Protein AF-A0A0D0DPX4-F1 (afdb_monomer)

Structure (mmCIF, N/CA/C/O backbone):
data_AF-A0A0D0DPX4-F1
#
_entry.id   AF-A0A0D0DPX4-F1
#
loop_
_atom_site.group_PDB
_atom_site.id
_atom_site.type_symbol
_atom_site.label_atom_id
_atom_site.label_alt_id
_atom_site.label_comp_id
_atom_site.label_asym_id
_atom_site.label_entity_id
_atom_site.label_seq_id
_atom_site.pdbx_PDB_ins_code
_atom_site.Cartn_x
_atom_site.Cartn_y
_atom_site.Cartn_z
_atom_site.occupancy
_atom_site.B_iso_or_equiv
_atom_site.auth_seq_id
_atom_site.auth_comp_id
_atom_site.auth_asym_id
_atom_site.auth_atom_id
_atom_site.pdbx_PDB_model_num
ATOM 1 N N . MET A 1 1 ? 23.748 13.463 -13.484 1.00 57.00 1 MET A N 1
ATOM 2 C CA . MET A 1 1 ? 22.487 13.701 -14.217 1.00 57.00 1 MET A CA 1
ATOM 3 C C . MET A 1 1 ? 21.635 12.459 -14.036 1.00 57.00 1 MET A C 1
ATOM 5 O O . MET A 1 1 ? 22.080 11.396 -14.450 1.00 57.00 1 MET A O 1
ATOM 9 N N . PHE A 1 2 ? 20.512 12.566 -13.325 1.00 56.94 2 P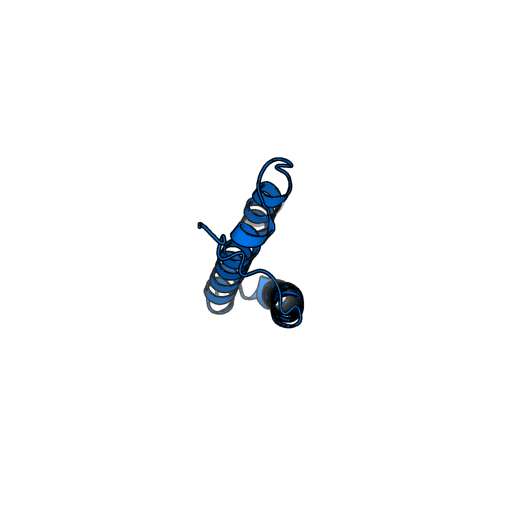HE A N 1
ATOM 10 C CA . PHE A 1 2 ? 19.594 11.438 -13.124 1.00 56.94 2 PHE A CA 1
ATOM 11 C C . PHE A 1 2 ? 19.007 11.005 -14.469 1.00 56.94 2 PHE A C 1
ATOM 13 O O . PHE A 1 2 ? 18.682 11.855 -15.303 1.00 56.94 2 PHE A O 1
ATOM 20 N N . LYS A 1 3 ? 18.925 9.696 -14.704 1.00 76.25 3 LYS A N 1
ATOM 21 C CA . LYS A 1 3 ? 18.348 9.127 -15.927 1.00 76.25 3 LYS A CA 1
ATOM 22 C C . LYS A 1 3 ? 16.821 9.115 -15.815 1.00 76.25 3 LYS A C 1
ATOM 24 O O . LYS A 1 3 ? 16.277 9.125 -14.716 1.00 76.25 3 LYS A O 1
ATOM 29 N N . CYS A 1 4 ? 16.110 9.046 -16.944 1.00 76.19 4 CYS A N 1
ATOM 30 C CA . CYS A 1 4 ? 14.640 8.940 -16.945 1.00 76.19 4 CYS A CA 1
ATOM 31 C C . CYS A 1 4 ? 14.124 7.756 -16.107 1.00 76.19 4 CYS A C 1
ATOM 33 O O . CYS A 1 4 ? 13.106 7.893 -15.437 1.00 76.19 4 CYS A O 1
ATOM 35 N N . ALA A 1 5 ? 14.859 6.639 -16.079 1.00 74.69 5 ALA A N 1
ATOM 36 C CA . ALA A 1 5 ? 14.530 5.476 -15.254 1.00 74.69 5 ALA A CA 1
ATOM 37 C C . ALA A 1 5 ? 14.565 5.775 -13.740 1.00 74.69 5 ALA A C 1
ATOM 39 O O . ALA A 1 5 ? 13.753 5.233 -12.993 1.00 74.69 5 ALA A O 1
ATOM 40 N N . ASP A 1 6 ? 15.451 6.671 -13.289 1.00 80.06 6 ASP A N 1
ATOM 41 C CA . ASP A 1 6 ? 15.540 7.056 -11.875 1.00 80.06 6 ASP A CA 1
ATOM 42 C C . ASP A 1 6 ? 14.295 7.855 -11.457 1.00 80.06 6 ASP A C 1
ATOM 44 O O . ASP A 1 6 ? 13.728 7.634 -10.388 1.00 80.06 6 ASP A O 1
ATOM 48 N N . TRP A 1 7 ? 13.817 8.743 -12.333 1.00 83.19 7 TRP A N 1
ATOM 49 C CA . TRP A 1 7 ? 12.586 9.508 -12.113 1.00 83.19 7 TRP A CA 1
ATOM 50 C C . TRP A 1 7 ? 11.336 8.632 -12.131 1.00 83.19 7 TRP A C 1
ATOM 52 O O . TRP A 1 7 ? 10.434 8.836 -11.320 1.00 83.19 7 TRP A O 1
ATOM 62 N N . GLU A 1 8 ? 11.287 7.639 -13.018 1.00 82.56 8 GLU A N 1
ATOM 63 C CA . GLU A 1 8 ? 10.191 6.672 -13.050 1.00 82.56 8 GLU A CA 1
ATOM 64 C C . GLU A 1 8 ? 10.153 5.833 -11.767 1.00 82.56 8 GLU A C 1
ATOM 66 O O . GLU A 1 8 ? 9.086 5.655 -11.177 1.00 82.56 8 GLU A O 1
ATOM 71 N N . HIS A 1 9 ? 11.314 5.393 -11.278 1.00 80.38 9 HIS A N 1
ATOM 72 C CA . HIS A 1 9 ? 11.419 4.678 -10.011 1.00 80.38 9 HIS A CA 1
ATOM 73 C C . HIS A 1 9 ? 10.942 5.532 -8.826 1.00 80.38 9 HIS A C 1
ATOM 75 O O . HIS A 1 9 ? 10.121 5.072 -8.033 1.00 80.38 9 HIS A O 1
ATOM 81 N N . ILE A 1 10 ? 11.381 6.794 -8.737 1.00 83.75 10 ILE A N 1
ATOM 82 C CA . ILE A 1 10 ? 10.930 7.735 -7.697 1.00 83.75 10 ILE A CA 1
ATOM 83 C C . ILE A 1 10 ? 9.411 7.929 -7.756 1.00 83.75 10 ILE A C 1
ATOM 85 O O . ILE A 1 10 ? 8.744 7.895 -6.722 1.00 83.75 10 ILE A O 1
ATOM 89 N N . ASN A 1 11 ? 8.848 8.084 -8.955 1.00 85.50 11 ASN A N 1
ATOM 90 C CA . ASN A 1 11 ? 7.410 8.253 -9.129 1.00 85.50 11 ASN A CA 1
ATOM 91 C C . ASN A 1 11 ? 6.625 6.999 -8.707 1.00 85.50 11 ASN A C 1
ATOM 93 O O . ASN A 1 11 ? 5.593 7.101 -8.047 1.00 85.50 11 ASN A O 1
ATOM 97 N N . ASN A 1 12 ? 7.131 5.807 -9.027 1.00 81.81 12 ASN A N 1
ATOM 98 C CA . ASN A 1 12 ? 6.510 4.546 -8.620 1.00 81.81 12 ASN A CA 1
ATOM 99 C C . ASN A 1 12 ? 6.539 4.370 -7.097 1.00 81.81 12 ASN A C 1
ATOM 101 O O . ASN A 1 12 ? 5.528 3.987 -6.510 1.00 81.81 12 ASN A O 1
ATOM 105 N N . THR A 1 13 ? 7.652 4.723 -6.453 1.00 83.19 13 THR A N 1
ATOM 106 C CA . THR A 1 13 ? 7.773 4.739 -4.990 1.00 83.19 13 THR A CA 1
ATOM 107 C C . THR A 1 13 ? 6.804 5.739 -4.361 1.00 83.19 13 THR A C 1
ATOM 109 O O . THR A 1 13 ? 6.112 5.399 -3.404 1.00 83.19 13 THR A O 1
ATOM 112 N N . HIS A 1 14 ? 6.681 6.943 -4.927 1.00 86.94 14 HIS A N 1
ATOM 113 C CA . HIS A 1 14 ? 5.732 7.953 -4.456 1.00 86.94 14 HIS A CA 1
ATOM 114 C C . HIS A 1 14 ? 4.282 7.451 -4.511 1.00 86.94 14 HIS A C 1
ATOM 116 O O . HIS A 1 14 ? 3.528 7.642 -3.561 1.00 86.94 14 HIS A O 1
ATOM 122 N N . ILE A 1 15 ? 3.905 6.747 -5.583 1.00 84.88 15 ILE A N 1
ATOM 123 C CA . ILE A 1 15 ? 2.575 6.140 -5.723 1.00 84.88 15 ILE A CA 1
ATOM 124 C C . ILE A 1 15 ? 2.309 5.100 -4.622 1.00 84.88 15 ILE A C 1
ATOM 126 O O . ILE A 1 15 ? 1.217 5.079 -4.068 1.00 84.88 15 ILE A O 1
ATOM 130 N N . ILE A 1 16 ? 3.280 4.247 -4.279 1.00 80.69 16 ILE A N 1
ATOM 131 C CA . ILE A 1 16 ? 3.107 3.251 -3.203 1.00 80.69 16 ILE A CA 1
ATOM 132 C C . ILE A 1 16 ? 3.001 3.929 -1.831 1.00 80.69 16 ILE A C 1
ATOM 134 O O . ILE A 1 16 ? 2.150 3.563 -1.023 1.00 80.69 16 ILE A O 1
ATOM 138 N N . ILE A 1 17 ? 3.835 4.938 -1.566 1.00 84.19 17 ILE A N 1
ATOM 139 C CA . ILE A 1 17 ? 3.800 5.684 -0.300 1.00 84.19 17 ILE A CA 1
ATOM 140 C C . ILE A 1 17 ? 2.481 6.451 -0.153 1.00 84.19 17 ILE A C 1
ATOM 142 O O . ILE A 1 17 ? 1.936 6.523 0.948 1.00 84.19 17 ILE A O 1
ATOM 146 N N . SER A 1 18 ? 1.945 6.994 -1.248 1.00 83.38 18 SER A N 1
ATOM 147 C CA . SER A 1 18 ? 0.693 7.749 -1.227 1.00 83.38 18 SER A CA 1
ATOM 148 C C . SER A 1 18 ? -0.496 6.902 -0.772 1.00 83.38 18 SER A C 1
ATOM 150 O O . SER A 1 18 ? -1.331 7.415 -0.030 1.00 83.38 18 SER A O 1
ATOM 152 N N . ASP A 1 19 ? -0.570 5.626 -1.159 1.00 80.19 19 ASP A N 1
ATOM 153 C CA . ASP A 1 19 ? -1.642 4.728 -0.705 1.00 80.19 19 ASP A CA 1
ATOM 154 C C . ASP A 1 19 ? -1.619 4.568 0.820 1.00 80.19 19 ASP A C 1
ATOM 156 O O . ASP A 1 19 ? -2.638 4.727 1.491 1.00 80.19 19 ASP A O 1
ATOM 160 N N . ALA A 1 20 ? -0.434 4.316 1.384 1.00 79.94 20 ALA A N 1
ATOM 161 C CA . ALA A 1 20 ? -0.262 4.186 2.827 1.00 79.94 20 ALA A CA 1
ATOM 162 C C . ALA A 1 20 ? -0.567 5.504 3.560 1.00 79.94 20 ALA A C 1
ATOM 164 O O . ALA A 1 20 ? -1.182 5.495 4.628 1.00 79.94 20 ALA A O 1
ATOM 165 N N . ASN A 1 21 ? -0.167 6.638 2.980 1.00 81.94 21 ASN A N 1
ATOM 166 C CA . ASN A 1 21 ? -0.381 7.960 3.562 1.00 81.94 21 ASN A CA 1
ATOM 167 C C . ASN A 1 21 ? -1.868 8.355 3.588 1.00 81.94 21 ASN A C 1
ATOM 169 O O . ASN A 1 21 ? -2.339 8.908 4.582 1.00 81.94 21 ASN A O 1
ATOM 173 N N . ASN A 1 22 ? -2.627 8.020 2.539 1.00 78.06 22 ASN A N 1
ATOM 174 C CA . ASN A 1 22 ? -4.075 8.246 2.495 1.00 78.06 22 ASN A CA 1
ATOM 175 C C . ASN A 1 22 ? -4.783 7.523 3.644 1.00 78.06 22 ASN A C 1
ATOM 177 O O . ASN A 1 22 ? -5.649 8.090 4.306 1.00 78.06 22 ASN A O 1
ATOM 181 N N . ILE A 1 23 ? -4.354 6.297 3.937 1.00 72.69 23 ILE A N 1
ATOM 182 C CA . ILE A 1 23 ? -4.927 5.505 5.023 1.00 72.69 23 ILE A CA 1
ATOM 183 C C . ILE A 1 23 ? -4.522 6.050 6.390 1.00 72.69 23 ILE A C 1
ATOM 185 O O . ILE A 1 23 ? -5.367 6.180 7.273 1.00 72.69 23 ILE A O 1
ATOM 189 N N . GLN A 1 24 ? -3.256 6.440 6.570 1.00 74.00 24 GLN A N 1
ATOM 190 C CA . GLN A 1 24 ? -2.799 7.081 7.810 1.00 74.00 24 GLN A CA 1
ATOM 191 C C . GLN A 1 24 ? -3.565 8.370 8.131 1.00 74.00 24 GLN A C 1
ATOM 193 O O . GLN A 1 24 ? -3.795 8.667 9.307 1.00 74.00 24 GLN A O 1
ATOM 198 N N . HIS A 1 25 ? -3.980 9.126 7.111 1.00 72.31 25 HIS A N 1
ATOM 199 C CA . HIS A 1 25 ? -4.747 10.351 7.308 1.00 72.31 25 HIS A CA 1
ATOM 200 C C . HIS A 1 25 ? -6.110 10.085 7.965 1.00 72.31 25 HIS A C 1
ATOM 202 O O . HIS A 1 25 ? -6.476 10.806 8.894 1.00 72.31 25 HIS A O 1
ATOM 208 N N . TYR A 1 26 ? -6.809 9.008 7.585 1.00 68.56 26 TYR A N 1
ATOM 209 C CA . TYR A 1 26 ? -8.079 8.623 8.219 1.00 68.56 26 TYR A CA 1
ATOM 210 C C . TYR A 1 26 ? -7.943 8.360 9.725 1.00 68.56 26 TYR A C 1
ATOM 212 O O . TYR A 1 26 ? -8.862 8.651 10.486 1.00 68.56 26 TYR A O 1
ATOM 220 N N . PHE A 1 27 ? -6.785 7.867 10.174 1.00 66.94 27 PHE A N 1
ATOM 221 C CA . PHE A 1 27 ? -6.516 7.591 11.591 1.00 66.94 27 PHE A CA 1
ATOM 222 C C . PHE A 1 27 ? -5.987 8.786 12.379 1.00 66.94 27 PHE A C 1
ATOM 224 O O . PHE A 1 27 ? -5.960 8.748 13.606 1.00 66.94 27 PHE A O 1
ATOM 231 N N . SER A 1 28 ? -5.551 9.834 11.686 1.00 68.94 28 SER A N 1
ATOM 232 C CA . SER A 1 28 ? -5.030 11.052 12.310 1.00 68.94 28 SER A CA 1
ATOM 233 C C . SER A 1 28 ? -6.148 12.036 12.681 1.00 68.94 28 SER A C 1
ATOM 235 O O . SER A 1 28 ? -5.887 13.051 13.322 1.00 68.94 28 SER A O 1
ATOM 237 N N . TYR A 1 29 ? -7.395 11.749 12.289 1.00 65.81 29 TYR A N 1
ATOM 238 C CA . TYR A 1 29 ? -8.564 12.546 12.643 1.00 65.81 29 TYR A CA 1
ATOM 239 C C . TYR A 1 29 ? -9.187 12.018 13.945 1.00 65.81 29 TYR A C 1
ATOM 241 O O . TYR A 1 29 ? -9.916 11.029 13.948 1.00 65.81 29 TYR A O 1
ATOM 249 N N . GLU A 1 30 ? -8.897 12.688 15.063 1.00 58.22 30 GLU A N 1
ATOM 250 C CA . GLU A 1 30 ? -9.215 12.258 16.441 1.00 58.22 30 GLU A CA 1
ATOM 251 C C . GLU A 1 30 ? -10.718 12.067 16.762 1.00 58.22 30 GLU A C 1
ATOM 253 O O . GLU A 1 30 ? -11.063 11.630 17.857 1.00 58.22 30 GLU A O 1
ATOM 258 N N . LEU A 1 31 ? -11.632 12.387 15.838 1.00 60.34 31 LEU A N 1
ATOM 259 C CA . LEU A 1 31 ? -13.062 12.558 16.129 1.00 60.34 31 LEU A CA 1
ATOM 260 C C . LEU A 1 31 ? -13.991 11.437 15.638 1.00 60.34 31 LEU A C 1
ATOM 262 O O . LEU A 1 31 ? -15.190 11.507 15.906 1.00 60.34 31 LEU A O 1
ATOM 266 N N . GLN A 1 32 ? -13.500 10.414 14.933 1.00 58.12 32 GLN A N 1
ATOM 267 C CA . GLN A 1 32 ? -14.356 9.324 14.441 1.00 58.12 32 GLN A CA 1
ATOM 268 C C . GLN A 1 32 ? -14.025 7.982 15.102 1.00 58.12 32 GLN A C 1
ATOM 270 O O . GLN A 1 32 ? -12.857 7.731 15.400 1.00 58.12 32 GLN A O 1
ATOM 275 N N . PRO A 1 33 ? -15.017 7.090 15.322 1.00 55.31 33 PRO A N 1
ATOM 276 C CA . PRO A 1 33 ? -14.757 5.717 15.741 1.00 55.31 33 PRO A CA 1
ATOM 277 C C . PRO A 1 33 ? -13.901 5.020 14.674 1.00 55.31 33 PRO A C 1
ATOM 279 O O . PRO A 1 33 ? -14.383 4.516 13.659 1.00 55.31 33 PRO A O 1
ATOM 282 N N . VAL A 1 34 ? -12.594 5.038 14.924 1.00 64.81 34 VAL A N 1
ATOM 283 C CA . VAL A 1 34 ? -11.519 4.684 13.989 1.00 64.81 34 VAL A CA 1
ATOM 284 C C . VAL A 1 34 ? -11.493 3.199 13.650 1.00 64.81 34 VAL A C 1
ATOM 286 O O . VAL A 1 34 ? -10.952 2.827 12.620 1.00 64.81 34 VAL A O 1
ATOM 289 N N . LEU A 1 35 ? -12.106 2.346 14.476 1.00 65.31 35 LEU A N 1
ATOM 290 C CA . LEU A 1 35 ? -12.053 0.894 14.303 1.00 65.31 35 LEU A CA 1
ATOM 291 C C . LEU A 1 35 ? -12.919 0.387 13.138 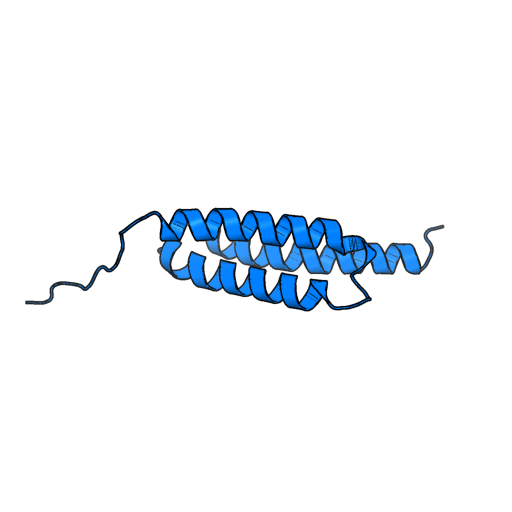1.00 65.31 35 LEU A C 1
ATOM 293 O O . LEU A 1 35 ? -12.454 -0.431 12.353 1.00 65.31 35 LEU A O 1
ATOM 297 N N . TRP A 1 36 ? -14.147 0.892 12.995 1.00 66.44 36 TRP A N 1
ATOM 298 C CA . TRP A 1 36 ? -15.061 0.477 11.918 1.00 66.44 36 TRP A CA 1
ATOM 299 C C . TRP A 1 36 ? -14.585 0.938 10.538 1.00 66.44 36 TRP A C 1
ATOM 301 O O . TRP A 1 36 ? -14.832 0.262 9.547 1.00 66.44 36 TRP A O 1
ATOM 311 N N . HIS A 1 37 ? -13.855 2.053 10.485 1.00 69.44 37 HIS A N 1
ATOM 312 C CA . HIS A 1 37 ? -13.201 2.534 9.268 1.00 69.44 37 HIS A CA 1
ATOM 313 C C . HIS A 1 37 ? -11.837 1.875 9.027 1.00 69.44 37 HIS A C 1
ATOM 315 O O . HIS A 1 37 ? -11.335 1.906 7.907 1.00 69.44 37 HIS A O 1
ATOM 321 N N . ALA A 1 38 ? -11.242 1.254 10.051 1.00 72.44 38 ALA A N 1
ATOM 322 C CA . ALA A 1 38 ? -9.925 0.646 9.932 1.00 72.44 38 ALA A CA 1
ATOM 323 C C . ALA A 1 38 ? -9.927 -0.572 9.017 1.00 72.44 38 ALA A C 1
ATOM 325 O O . ALA A 1 38 ? -9.028 -0.722 8.197 1.00 72.44 38 ALA A O 1
ATOM 326 N N . ILE A 1 39 ? -10.924 -1.444 9.187 1.00 76.25 39 ILE A N 1
ATOM 327 C CA . ILE A 1 39 ? -11.002 -2.715 8.463 1.00 76.25 39 ILE A CA 1
ATOM 328 C C . ILE A 1 39 ? -11.130 -2.461 6.951 1.00 76.25 39 ILE A C 1
ATOM 330 O O . ILE A 1 39 ? -10.239 -2.916 6.233 1.00 76.25 39 ILE A O 1
ATOM 334 N N . PRO A 1 40 ? -12.090 -1.642 6.465 1.00 82.12 40 PRO A N 1
ATOM 335 C CA . PRO A 1 40 ? -12.181 -1.328 5.039 1.00 82.12 40 PRO A CA 1
ATOM 336 C C . PRO A 1 40 ? -10.920 -0.651 4.492 1.00 82.12 40 PRO A C 1
ATOM 338 O O . PRO A 1 40 ? -10.458 -0.985 3.407 1.00 82.12 40 PRO A O 1
ATOM 341 N N . ALA A 1 41 ? -10.302 0.258 5.255 1.00 79.81 41 ALA A N 1
ATOM 342 C CA . ALA A 1 41 ? -9.087 0.942 4.814 1.00 79.81 41 ALA A CA 1
ATOM 343 C C . ALA A 1 41 ? -7.884 -0.012 4.682 1.00 79.81 41 ALA A C 1
ATOM 345 O O . ALA A 1 41 ? -7.059 0.136 3.780 1.00 79.81 41 ALA A O 1
ATOM 346 N N . PHE A 1 42 ? -7.770 -1.007 5.568 1.00 80.56 42 PHE A N 1
ATOM 347 C CA . PHE A 1 42 ? -6.741 -2.037 5.448 1.00 80.56 42 PHE A CA 1
ATOM 348 C C . PHE A 1 42 ? -7.009 -2.993 4.286 1.00 80.56 42 PHE A C 1
ATOM 350 O O . PHE A 1 42 ? -6.053 -3.371 3.612 1.00 80.56 42 PHE A O 1
ATOM 357 N N . GLU A 1 43 ? -8.265 -3.350 4.019 1.00 83.25 43 GLU A N 1
ATOM 358 C CA . GLU A 1 43 ? -8.648 -4.147 2.847 1.00 83.25 43 GLU A CA 1
ATOM 359 C C . GLU A 1 43 ? -8.341 -3.407 1.540 1.00 83.25 43 GLU A C 1
ATOM 361 O O . GLU A 1 43 ? -7.731 -3.983 0.640 1.00 83.25 43 GLU A O 1
ATOM 366 N N . GLU A 1 44 ? -8.668 -2.115 1.454 1.00 85.56 44 GLU A N 1
ATOM 367 C CA . GLU A 1 44 ? -8.328 -1.269 0.304 1.00 85.56 44 GLU A CA 1
ATOM 368 C C . GLU A 1 44 ? -6.814 -1.211 0.063 1.00 85.56 44 GLU A C 1
ATOM 370 O O . GLU A 1 44 ? -6.367 -1.362 -1.077 1.00 85.56 44 GLU A O 1
ATOM 375 N N . LEU A 1 45 ? -6.005 -1.070 1.122 1.00 84.75 45 LEU A N 1
ATOM 376 C CA . LEU A 1 45 ? -4.542 -1.126 1.006 1.00 84.75 45 LEU A CA 1
ATOM 377 C C . LEU A 1 45 ? -4.054 -2.475 0.504 1.00 84.75 45 LEU A C 1
ATOM 379 O O . LEU A 1 45 ? -3.136 -2.538 -0.311 1.00 84.75 45 LEU A O 1
ATOM 383 N N . HIS A 1 46 ? -4.632 -3.547 1.043 1.00 85.06 46 HIS A N 1
ATOM 384 C CA . HIS A 1 46 ? -4.251 -4.909 0.714 1.00 85.06 46 HIS A CA 1
ATOM 385 C C . HIS A 1 46 ? -4.499 -5.161 -0.775 1.00 85.06 46 HIS A C 1
ATOM 387 O O . HIS A 1 46 ? -3.563 -5.497 -1.496 1.00 85.06 46 HIS A O 1
ATOM 393 N N . MET A 1 47 ? -5.710 -4.859 -1.252 1.00 86.62 47 MET A N 1
ATOM 394 C CA . MET A 1 47 ? -6.084 -4.987 -2.661 1.00 86.62 47 MET A CA 1
ATOM 395 C C . ME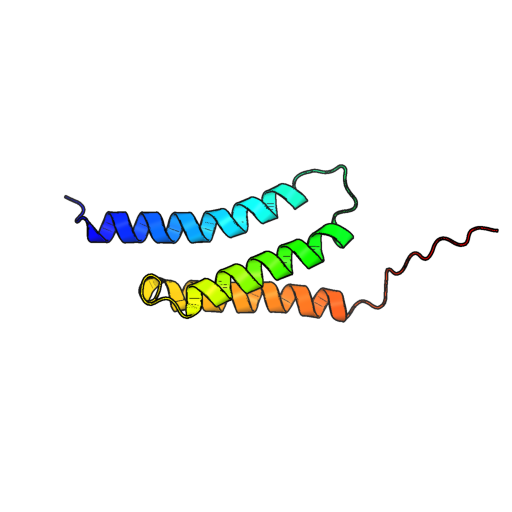T A 1 47 ? -5.223 -4.106 -3.574 1.00 86.62 47 MET A C 1
ATOM 397 O O . MET A 1 47 ? -4.809 -4.544 -4.646 1.00 86.62 47 MET A O 1
ATOM 401 N N . ALA A 1 48 ? -4.915 -2.869 -3.165 1.00 86.38 48 ALA A N 1
ATOM 402 C CA . ALA A 1 48 ? -4.064 -1.974 -3.948 1.00 86.38 48 ALA A CA 1
ATOM 403 C C . ALA A 1 48 ? -2.625 -2.502 -4.074 1.00 86.38 48 ALA A C 1
ATOM 405 O O . ALA A 1 48 ? -2.015 -2.391 -5.140 1.00 86.38 48 ALA A O 1
ATOM 406 N N . LEU A 1 49 ? -2.079 -3.090 -3.007 1.00 87.12 49 LEU A N 1
ATOM 407 C CA . LEU A 1 49 ? -0.754 -3.706 -3.011 1.00 87.12 49 LEU A CA 1
ATOM 408 C C . LEU A 1 49 ? -0.729 -5.005 -3.827 1.00 87.12 49 LEU A C 1
ATOM 410 O O . LEU A 1 49 ? 0.204 -5.192 -4.606 1.00 87.12 49 LEU A O 1
ATOM 414 N N . GLU A 1 50 ? -1.752 -5.855 -3.725 1.00 87.69 50 GLU A N 1
ATOM 415 C CA . GLU A 1 50 ? -1.894 -7.065 -4.551 1.00 87.69 50 GLU A CA 1
ATOM 416 C C . GLU A 1 50 ? -1.994 -6.719 -6.039 1.00 87.69 50 GLU A C 1
ATOM 418 O O . GLU A 1 50 ? -1.229 -7.234 -6.852 1.00 87.69 50 GLU A O 1
ATOM 423 N N . ALA A 1 51 ? -2.846 -5.756 -6.400 1.00 88.19 51 ALA A N 1
ATOM 424 C CA . ALA A 1 51 ? -2.978 -5.297 -7.780 1.00 88.19 51 ALA A CA 1
ATOM 425 C C . ALA A 1 51 ? -1.657 -4.745 -8.345 1.00 88.19 51 ALA A C 1
ATOM 427 O O . ALA A 1 51 ? -1.411 -4.822 -9.548 1.00 88.19 51 ALA A O 1
ATOM 428 N N . LYS A 1 52 ? -0.791 -4.185 -7.489 1.00 84.75 52 LYS A N 1
ATOM 429 C CA . LYS A 1 52 ? 0.536 -3.682 -7.874 1.00 84.75 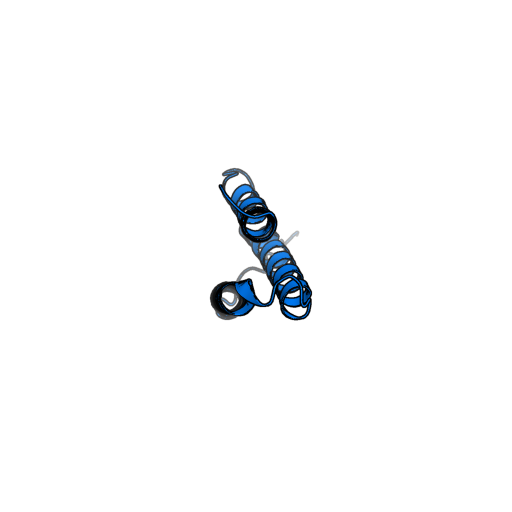52 LYS A CA 1
ATOM 430 C C . LYS A 1 52 ? 1.604 -4.773 -7.893 1.00 84.75 52 LYS A C 1
ATOM 432 O O . LYS A 1 52 ? 2.563 -4.629 -8.647 1.00 84.75 52 LYS A O 1
ATOM 437 N N . HIS A 1 53 ? 1.452 -5.843 -7.116 1.00 86.31 53 HIS A N 1
ATOM 438 C CA . HIS A 1 53 ? 2.398 -6.958 -7.066 1.00 86.31 53 HIS A CA 1
ATOM 439 C C . HIS A 1 53 ? 2.565 -7.634 -8.437 1.00 86.31 53 HIS A C 1
ATOM 441 O O . HIS A 1 53 ? 3.689 -7.912 -8.858 1.00 86.31 53 HIS A O 1
ATOM 447 N N . ASP A 1 54 ? 1.461 -7.829 -9.162 1.00 82.50 54 ASP A N 1
ATOM 448 C CA . ASP A 1 54 ? 1.450 -8.580 -10.426 1.00 82.50 54 ASP A CA 1
ATOM 449 C C . ASP A 1 54 ? 1.763 -7.724 -11.663 1.00 82.50 54 ASP A C 1
ATOM 451 O O . ASP A 1 54 ? 1.901 -8.232 -12.779 1.00 82.50 54 ASP A O 1
ATOM 455 N N . VAL A 1 55 ? 1.910 -6.408 -11.490 1.00 86.44 55 VAL A N 1
ATOM 456 C CA . VAL A 1 55 ? 2.191 -5.490 -12.593 1.00 86.44 55 VAL A CA 1
ATOM 457 C C . VAL A 1 55 ? 3.713 -5.372 -12.794 1.00 86.44 55 VAL A C 1
ATOM 459 O O . VAL A 1 55 ? 4.415 -4.903 -11.894 1.00 86.44 55 VAL A O 1
ATOM 462 N N . PRO A 1 56 ? 4.253 -5.674 -13.998 1.00 84.44 56 PRO A N 1
ATOM 463 C CA . PRO A 1 56 ? 5.700 -5.661 -14.269 1.00 84.44 56 PRO A CA 1
ATOM 464 C C . PRO A 1 56 ? 6.404 -4.338 -13.935 1.00 84.44 56 PRO A C 1
ATOM 466 O O . PRO A 1 56 ? 7.585 -4.316 -13.595 1.00 84.44 56 PRO A O 1
ATOM 469 N N . LYS A 1 57 ? 5.664 -3.225 -13.989 1.00 82.69 57 LYS A N 1
ATOM 470 C CA . LYS A 1 57 ? 6.128 -1.878 -13.632 1.00 82.69 57 LYS A CA 1
ATOM 471 C C . LYS A 1 57 ? 6.647 -1.772 -12.190 1.00 82.69 57 LYS A C 1
ATOM 473 O O . LYS A 1 57 ? 7.490 -0.923 -11.910 1.00 82.69 57 LYS A O 1
ATOM 478 N N . TYR A 1 58 ? 6.170 -2.622 -11.282 1.00 81.56 58 TYR A N 1
ATOM 479 C CA . TYR A 1 58 ? 6.545 -2.601 -9.869 1.00 81.56 58 TYR A CA 1
ATOM 480 C C . TYR A 1 58 ? 7.520 -3.717 -9.483 1.00 81.56 58 TYR A C 1
ATOM 482 O O . TYR A 1 58 ? 7.759 -3.919 -8.297 1.00 81.56 58 TYR A O 1
ATOM 490 N N . VAL A 1 59 ? 8.147 -4.406 -10.446 1.00 83.62 59 VAL A N 1
ATOM 491 C CA . VAL A 1 59 ? 9.042 -5.543 -10.151 1.00 83.62 59 VAL A CA 1
ATOM 492 C C . VAL A 1 59 ? 10.195 -5.170 -9.208 1.00 83.62 59 VAL A C 1
ATOM 494 O O . VAL A 1 59 ? 10.571 -5.956 -8.346 1.00 83.62 59 VAL A O 1
ATOM 497 N N . LEU A 1 60 ? 10.712 -3.939 -9.313 1.00 82.44 60 LEU A N 1
ATOM 498 C CA . LEU A 1 60 ? 11.776 -3.414 -8.445 1.00 82.44 60 LEU A CA 1
ATOM 499 C C . LEU A 1 60 ? 11.291 -3.056 -7.033 1.00 82.44 60 LEU A C 1
ATOM 501 O O . LEU A 1 60 ? 12.102 -2.828 -6.145 1.00 82.44 60 LEU A O 1
ATOM 505 N N . LEU A 1 61 ? 9.977 -2.972 -6.837 1.00 83.88 61 LEU A N 1
ATOM 506 C CA . LEU A 1 61 ? 9.326 -2.657 -5.568 1.00 83.88 61 LEU A CA 1
ATOM 507 C C . LEU A 1 61 ? 8.619 -3.886 -4.985 1.00 83.88 61 LEU A C 1
ATOM 509 O O . LEU A 1 61 ? 7.960 -3.767 -3.956 1.00 83.88 61 LEU A O 1
ATOM 513 N N . ARG A 1 62 ? 8.767 -5.066 -5.604 1.00 85.62 62 ARG A N 1
ATOM 514 C CA . ARG A 1 62 ? 8.041 -6.277 -5.210 1.00 85.62 62 ARG A CA 1
ATOM 515 C C . ARG A 1 62 ? 8.331 -6.684 -3.770 1.00 85.62 62 ARG A C 1
ATOM 517 O O . ARG A 1 62 ? 7.397 -6.930 -3.024 1.00 85.62 62 ARG A O 1
ATOM 524 N N . GLU A 1 63 ? 9.594 -6.638 -3.352 1.00 86.56 63 GLU A N 1
ATOM 525 C CA . GLU A 1 63 ? 9.986 -6.909 -1.962 1.00 86.56 63 GLU A CA 1
ATOM 526 C C . GLU A 1 63 ? 9.311 -5.933 -0.980 1.00 86.56 63 GLU A C 1
ATOM 528 O O . GLU A 1 63 ? 8.788 -6.335 0.058 1.00 86.56 63 GLU A O 1
ATOM 533 N N . ALA A 1 64 ? 9.244 -4.644 -1.329 1.00 83.88 64 ALA A N 1
ATOM 534 C CA . ALA A 1 64 ? 8.570 -3.639 -0.508 1.00 83.88 64 ALA A CA 1
ATOM 535 C C . ALA A 1 64 ? 7.047 -3.862 -0.453 1.00 83.88 64 ALA A C 1
ATOM 537 O O . ALA A 1 64 ? 6.440 -3.695 0.607 1.00 83.88 64 ALA A O 1
ATOM 538 N N . ILE A 1 65 ? 6.438 -4.272 -1.570 1.00 87.12 65 ILE A N 1
ATOM 539 C CA . ILE A 1 65 ? 5.018 -4.635 -1.660 1.00 87.12 65 ILE A CA 1
ATOM 540 C C . ILE A 1 65 ? 4.732 -5.875 -0.802 1.00 87.12 65 ILE A C 1
ATOM 542 O O . ILE A 1 65 ? 3.835 -5.828 0.034 1.00 87.12 65 ILE A O 1
ATOM 546 N N . GLU A 1 66 ? 5.529 -6.940 -0.922 1.00 88.19 66 GLU A N 1
ATOM 547 C CA . GLU A 1 66 ? 5.433 -8.166 -0.113 1.00 88.19 66 GLU A CA 1
ATOM 548 C C . GLU A 1 66 ? 5.563 -7.862 1.394 1.00 88.19 66 GLU A C 1
ATOM 550 O O . GLU A 1 66 ? 4.794 -8.367 2.223 1.00 88.19 66 GLU A O 1
ATOM 555 N N . HIS A 1 67 ? 6.485 -6.967 1.766 1.00 86.69 67 HIS A N 1
ATOM 556 C CA . HIS A 1 67 ? 6.611 -6.469 3.136 1.00 86.69 67 HIS A CA 1
ATOM 557 C C . HIS A 1 67 ? 5.369 -5.693 3.597 1.00 86.69 67 HIS A C 1
ATOM 559 O O . HIS A 1 67 ? 4.934 -5.858 4.742 1.00 86.69 67 HIS A O 1
ATOM 565 N N . GLY A 1 68 ? 4.791 -4.864 2.724 1.00 84.94 68 GLY A N 1
ATOM 566 C CA . GLY A 1 68 ? 3.540 -4.146 2.967 1.00 84.94 68 GLY A CA 1
ATOM 567 C C . GLY A 1 68 ? 2.375 -5.100 3.231 1.00 84.94 68 GLY A C 1
ATOM 568 O O . GLY A 1 68 ? 1.7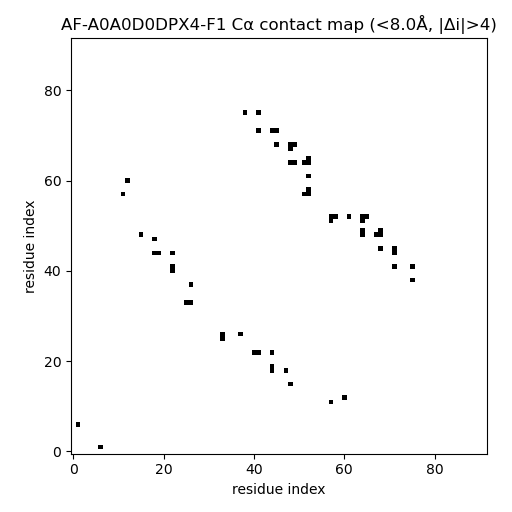42 -5.001 4.282 1.00 84.94 68 GLY A O 1
ATOM 569 N N . LEU A 1 69 ? 2.173 -6.078 2.345 1.00 87.19 69 LEU A N 1
ATOM 570 C CA . LEU A 1 69 ? 1.154 -7.129 2.454 1.00 87.19 69 LEU A CA 1
ATOM 571 C C . LEU A 1 69 ? 1.294 -7.910 3.767 1.00 87.19 69 LEU A C 1
ATOM 573 O O . LEU A 1 69 ? 0.348 -8.024 4.546 1.00 87.19 69 LEU A O 1
ATOM 577 N N . THR A 1 70 ? 2.514 -8.350 4.087 1.00 86.38 70 THR A N 1
ATOM 578 C CA . THR A 1 70 ? 2.808 -9.060 5.341 1.00 86.38 70 THR A CA 1
ATOM 579 C C . THR A 1 70 ? 2.481 -8.206 6.567 1.00 86.38 70 THR A C 1
ATOM 581 O O . THR A 1 70 ? 1.985 -8.706 7.581 1.00 86.38 70 THR A O 1
ATOM 584 N N . LYS A 1 71 ? 2.779 -6.903 6.513 1.00 83.31 71 LYS A N 1
ATOM 585 C CA . LYS A 1 71 ? 2.524 -5.988 7.626 1.00 83.31 71 LYS A CA 1
ATOM 586 C C . LYS A 1 71 ? 1.027 -5.761 7.814 1.00 83.31 71 LYS A C 1
ATOM 588 O O . LYS A 1 71 ? 0.569 -5.884 8.946 1.00 83.31 71 LYS A O 1
ATOM 593 N N . VAL A 1 72 ? 0.279 -5.499 6.743 1.00 81.62 72 VAL A N 1
ATOM 594 C CA . VAL A 1 72 ? -1.185 -5.331 6.782 1.00 81.62 72 VAL A CA 1
ATOM 595 C C . VAL A 1 72 ? -1.862 -6.608 7.287 1.00 81.62 72 VAL A C 1
ATOM 597 O O . VAL A 1 72 ? -2.646 -6.541 8.233 1.00 81.62 72 VAL A O 1
ATOM 600 N N . GLY A 1 73 ? -1.470 -7.782 6.780 1.00 77.19 73 GLY A N 1
ATOM 601 C CA . GLY A 1 73 ? -1.999 -9.074 7.232 1.00 77.19 73 GLY A CA 1
ATOM 602 C C . GLY A 1 73 ? -1.776 -9.345 8.726 1.00 77.19 73 GLY A C 1
ATOM 603 O O . GLY A 1 73 ? -2.669 -9.840 9.411 1.00 77.19 73 GLY A O 1
ATOM 604 N N . LYS A 1 74 ? -0.627 -8.940 9.290 1.00 76.50 74 LYS A N 1
ATOM 605 C CA . LYS A 1 74 ? -0.384 -9.022 10.746 1.00 76.50 74 LYS A CA 1
ATOM 606 C C . LYS A 1 74 ? -1.343 -8.158 11.564 1.00 76.50 74 LYS A C 1
ATOM 608 O O . LYS A 1 74 ? -1.651 -8.529 12.694 1.00 76.50 74 LYS A O 1
ATOM 613 N N . TYR A 1 75 ? -1.755 -6.998 11.054 1.00 69.50 75 TYR A N 1
ATOM 614 C CA . TYR A 1 75 ? -2.738 -6.157 11.740 1.00 69.50 75 TYR A CA 1
ATOM 615 C C . TYR A 1 75 ? -4.142 -6.738 11.602 1.00 69.50 75 TYR A C 1
ATOM 617 O O . TYR A 1 75 ? -4.844 -6.797 12.604 1.00 69.50 75 TYR A O 1
ATOM 625 N N . TYR A 1 76 ? -4.497 -7.253 10.424 1.00 66.06 76 TYR A N 1
ATOM 626 C CA . TYR A 1 76 ? -5.781 -7.909 10.178 1.00 66.06 76 TYR A CA 1
ATOM 627 C C . TYR A 1 76 ? -6.004 -9.119 11.102 1.00 66.06 76 TYR A C 1
ATOM 629 O O . TYR A 1 76 ? -6.988 -9.156 11.834 1.00 66.06 76 TYR A O 1
ATOM 637 N N . ASN A 1 77 ? -5.028 -10.031 11.202 1.00 68.19 77 ASN A N 1
ATOM 638 C CA . ASN A 1 77 ? -5.104 -11.184 12.116 1.00 68.19 77 ASN A CA 1
ATOM 639 C C . ASN A 1 77 ? -5.250 -10.773 13.593 1.00 68.19 77 ASN A C 1
ATOM 641 O O . ASN A 1 77 ? -5.923 -11.443 14.363 1.00 68.19 77 ASN A O 1
ATOM 645 N N . LYS A 1 78 ? -4.661 -9.640 14.002 1.00 66.19 78 LYS A N 1
ATOM 646 C CA . LYS A 1 78 ? -4.820 -9.105 15.367 1.00 66.19 78 LYS A CA 1
ATOM 647 C C 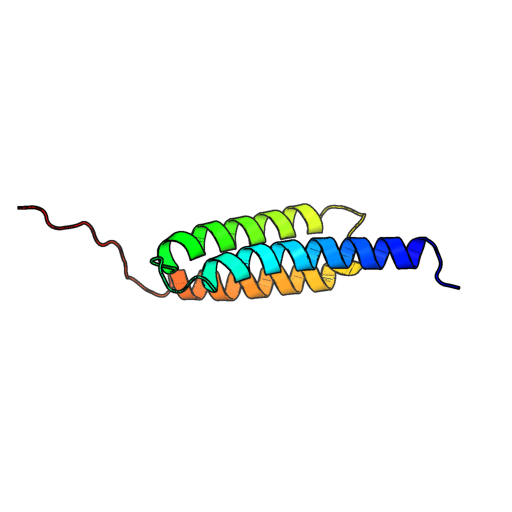. LYS A 1 78 ? -6.197 -8.490 15.630 1.00 66.19 78 LYS A C 1
ATOM 649 O O . LYS A 1 78 ? -6.546 -8.312 16.798 1.00 66.19 78 LYS A O 1
ATOM 654 N N . PHE A 1 79 ? -6.922 -8.087 14.586 1.00 59.56 79 PHE A N 1
ATOM 655 C CA . PHE A 1 79 ? -8.314 -7.653 14.697 1.00 59.56 79 PHE A CA 1
ATOM 656 C C . PHE A 1 79 ? -9.261 -8.855 14.747 1.00 59.56 79 PHE A C 1
ATOM 658 O O . PHE A 1 79 ? -10.183 -8.827 15.554 1.00 59.56 79 PHE A O 1
ATOM 665 N N . ASP A 1 80 ? -8.982 -9.910 13.977 1.00 57.25 80 ASP A N 1
ATOM 666 C CA . ASP A 1 80 ? -9.744 -11.169 13.986 1.00 57.25 80 ASP A CA 1
ATOM 667 C C . ASP A 1 80 ? -9.618 -11.925 15.329 1.00 57.25 80 ASP A C 1
ATOM 669 O O . ASP A 1 80 ? -10.606 -12.411 15.874 1.00 57.25 80 ASP A O 1
ATOM 673 N N . ASP A 1 81 ? -8.433 -11.897 15.957 1.00 56.62 81 ASP A N 1
ATOM 674 C CA . ASP A 1 81 ? -8.175 -12.470 17.295 1.00 56.62 81 ASP A CA 1
ATOM 675 C C . ASP A 1 81 ? -8.911 -11.751 18.454 1.00 56.62 81 ASP A C 1
ATOM 677 O O . ASP A 1 81 ? -8.818 -12.168 19.615 1.00 56.62 81 ASP A O 1
ATOM 681 N N . LYS A 1 82 ? -9.630 -10.648 18.194 1.00 51.91 82 LYS A N 1
ATOM 682 C C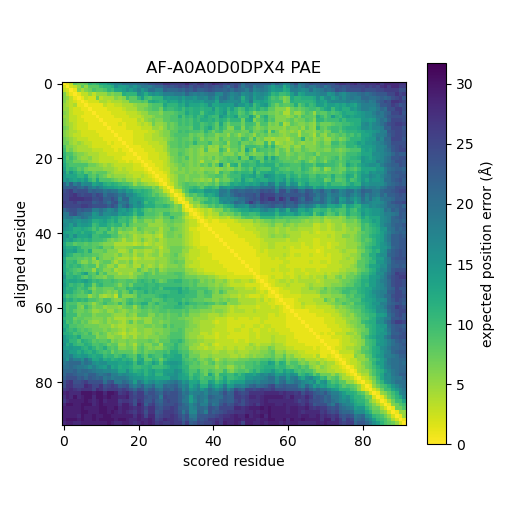A . LYS A 1 82 ? -10.395 -9.916 19.216 1.00 51.91 82 LYS A CA 1
ATOM 683 C C . LYS A 1 82 ? -11.901 -10.141 19.025 1.00 51.91 82 LYS A C 1
ATOM 685 O O . LYS A 1 82 ? -12.478 -9.577 18.102 1.00 51.91 82 LYS A O 1
ATOM 690 N N . PRO A 1 83 ? -12.596 -10.844 19.942 1.00 50.84 83 PRO A N 1
ATOM 691 C CA . PRO A 1 83 ? -14.008 -11.208 19.767 1.00 50.84 83 PRO A CA 1
ATOM 692 C C . PRO A 1 83 ? -15.022 -10.060 19.994 1.00 50.84 83 PRO A C 1
ATOM 694 O O . PRO A 1 83 ? -16.153 -10.304 20.401 1.00 50.84 83 PRO A O 1
ATOM 697 N N . VAL A 1 84 ? -14.663 -8.790 19.791 1.00 50.19 84 VAL A N 1
ATOM 698 C CA . VAL A 1 84 ? -15.522 -7.631 20.117 1.00 50.19 84 VAL A CA 1
ATOM 699 C C . VAL A 1 84 ? -15.219 -6.545 19.073 1.00 50.19 84 VAL A C 1
ATOM 701 O O . VAL A 1 84 ? -14.054 -6.214 18.890 1.00 50.19 84 VAL A O 1
ATOM 704 N N . TYR A 1 85 ? -16.158 -6.007 18.285 1.00 53.12 85 TYR A N 1
ATOM 705 C CA . TYR A 1 85 ? -17.346 -5.258 18.700 1.00 53.12 85 TYR A CA 1
ATOM 706 C C . TYR A 1 85 ? -18.487 -5.377 17.674 1.00 53.12 85 TYR A C 1
ATOM 708 O O . TYR A 1 85 ? -18.539 -4.620 16.712 1.00 53.12 85 TYR A O 1
ATOM 716 N N . VAL A 1 86 ? -19.477 -6.230 17.935 1.00 45.38 86 VAL A N 1
ATOM 717 C CA . VAL A 1 86 ? -20.840 -5.988 17.446 1.00 45.38 86 VAL A CA 1
ATOM 718 C C . VAL 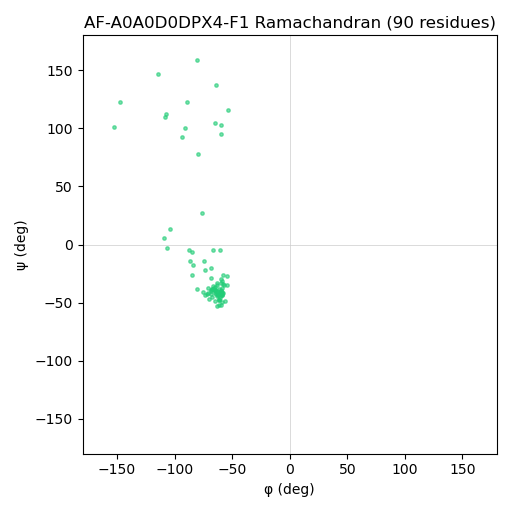A 1 86 ? -21.567 -5.264 18.573 1.00 45.38 86 VAL A C 1
ATOM 720 O O . VAL A 1 86 ? -22.096 -5.895 19.483 1.00 45.38 86 VAL A O 1
ATOM 723 N N . HIS A 1 87 ? -21.569 -3.929 18.563 1.00 46.88 87 HIS A N 1
ATOM 724 C CA . HIS A 1 87 ? -22.569 -3.194 19.337 1.00 46.88 87 HIS A CA 1
ATOM 725 C C . HIS A 1 87 ? -23.860 -3.197 18.514 1.00 46.88 87 HIS A C 1
ATOM 727 O O . HIS A 1 87 ? -24.191 -2.223 17.843 1.00 46.88 87 HIS A O 1
ATOM 733 N N . VAL A 1 88 ? -24.574 -4.327 18.525 1.00 46.25 88 VAL A N 1
ATOM 734 C CA . VAL A 1 88 ? -26.018 -4.287 18.288 1.00 46.25 88 VAL A CA 1
ATOM 735 C C . VAL A 1 88 ? -26.568 -3.514 19.472 1.00 46.25 88 VAL A C 1
ATOM 737 O O . VAL A 1 88 ? -26.564 -3.998 20.604 1.00 46.25 88 VAL A O 1
ATOM 740 N N . GLY A 1 89 ? -26.935 -2.262 19.208 1.00 40.41 89 GLY A N 1
ATOM 741 C CA . GLY A 1 89 ? -27.660 -1.445 20.157 1.00 40.41 89 GLY A CA 1
ATOM 742 C C . GLY A 1 89 ? -28.900 -2.210 20.592 1.00 40.41 89 GLY A C 1
ATOM 743 O O . GLY A 1 89 ? -29.786 -2.494 19.789 1.00 40.41 89 GLY A O 1
ATOM 744 N N . THR A 1 90 ? -28.949 -2.555 21.870 1.00 47.75 90 THR A N 1
ATOM 745 C CA . THR A 1 90 ? -30.194 -2.843 22.562 1.00 47.75 90 THR A CA 1
ATOM 746 C C . THR A 1 90 ? -31.057 -1.586 22.485 1.00 47.75 90 THR A C 1
ATOM 748 O O . THR A 1 90 ? -30.816 -0.611 23.194 1.00 47.75 90 THR A O 1
ATOM 751 N N . GLN A 1 91 ? -32.056 -1.592 21.604 1.00 41.56 91 GLN A N 1
ATOM 752 C CA . GLN A 1 91 ? -33.197 -0.689 21.698 1.00 41.56 91 GLN A CA 1
ATOM 753 C C . GLN A 1 91 ? -34.430 -1.497 22.111 1.00 41.56 91 GLN A C 1
ATOM 755 O O . GLN A 1 91 ? -34.925 -2.303 21.333 1.00 41.56 91 GLN A O 1
ATOM 760 N N . HIS A 1 92 ? -34.819 -1.221 23.361 1.00 40.88 92 HIS A N 1
ATOM 761 C CA . HIS A 1 92 ? -36.104 -1.376 24.057 1.00 40.88 92 HIS A CA 1
ATOM 762 C C . HIS A 1 92 ? -36.843 -2.716 24.059 1.00 40.88 92 HIS A C 1
ATOM 764 O O . HIS A 1 92 ? -37.413 -3.117 23.026 1.00 40.88 92 HIS A O 1
#

Radius of gyration: 17.28 Å; Cα contacts (8 Å, |Δi|>4): 31; 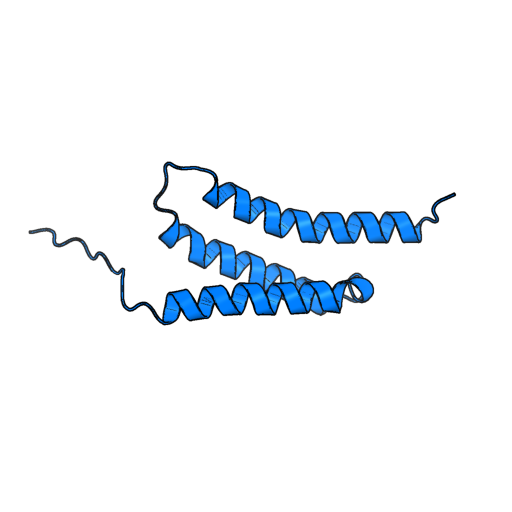chains: 1; bounding box: 59×26×41 Å

Solvent-accessible surface area (backbone atoms only — not comparable to full-atom values): 5618 Å² total; per-residue (Å²): 132,86,52,73,68,56,55,52,50,52,51,55,51,50,57,58,52,47,58,56,48,58,51,51,52,65,69,70,46,91,85,57,79,55,67,79,57,41,58,60,49,52,50,53,51,44,53,54,40,54,64,42,58,78,35,78,91,34,60,94,44,36,71,61,39,53,51,48,48,55,53,52,50,57,52,51,54,60,53,69,74,42,98,70,83,85,80,74,76,86,77,132

Mean predicted aligned error: 11.1 Å

Organism: NCBI:txid930991

pLDDT: mean 73.77, std 13.44, range [40.41, 88.19]

Nearest PDB structures (foldseek):
  2crb-assembly1_A  TM=4.154E-01  e=2.633E+00  Mus musculus

Foldseek 3Di:
DDDPVNVLVVVVVVVLVVLVVVLVVLVVPPPDPSVVVNVVSLVVNLVVLVVLLPDPSCPVCNVVSVVSNVVSVVVVVVVVVDPDDPCPDPDD

Secondary structure (DSSP, 8-state):
---HHHHHHHHHHHHHHHHHHHHHHHHS-TTS-HHHHHHHHHHHHHHHHHHHHTSGGGGGGHHHHHHHHHHHHHHHHHHHT-----------

Sequence (92 aa):
MFKCADWEHINNTHIIISDANNIQHYFSYELQPVLWHAIPAFEELHMALEAKHDVPKYVLLREAIEHGLTKVGKYYNKFDDKPVYVHVGTQH